Protein AF-A0A855K8K0-F1 (afdb_monomer)

Mean predicted aligned error: 5.55 Å

Solvent-accessible surface area (backbone atoms only — not comparable to full-atom values): 5218 Å² total; per-residue (Å²): 132,83,89,69,71,55,90,77,41,47,75,44,76,58,72,49,79,68,43,72,61,86,51,33,43,39,27,44,61,35,35,37,42,41,90,59,39,36,39,39,35,32,42,37,31,30,70,39,92,58,69,44,74,62,49,62,78,77,77,42,64,90,72,46,76,44,72,49,60,80,5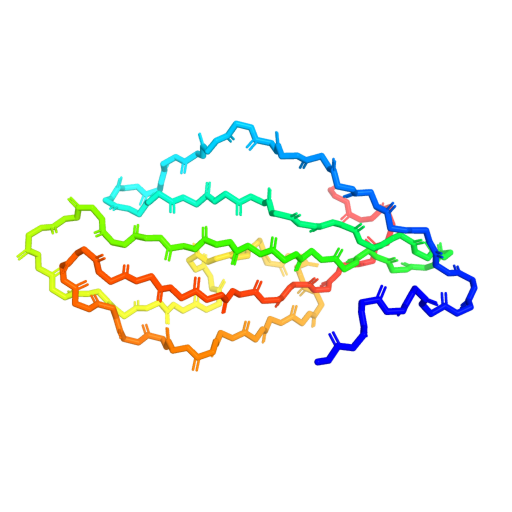4,41,70,31,46,53,72,34,72,36,46,35,41,39,32,28,56,61,92,70,127

Nearest PDB structures (foldseek):
  7spb-assembly1_D1  TM=8.114E-01  e=1.454E-05  Salmonella enterica subsp. enterica serovar Typhi
  7oko-assembly1_9  TM=7.864E-01  e=1.440E-04  Salmonella enterica subsp. salamae serovar 58:l,z13,z28:z6
  3fbq-assembly1_A  TM=6.045E-01  e=1.930E-01  Bacillus anthracis str. Sterne
  4ge6-assembly1_A  TM=8.969E-01  e=9.560E-01  Homo sapiens

Foldseek 3Di:
DPPDQDPQKDKDQDFDDWDDDDQKTKTWGIWIDHPWKIKTKIKIFRQDQAKAFDDCVSRDDPQWPDKDKPDRIHHHGDITMMMTMHTPPDD

Sequence (91 aa):
YSNQVVDGYEMRQRALRPVYVGNLKVQMIAEYRGAEFTGRVLRIENKGAAPVTLTEATVAPSSALAVSIAEPKLDPGKVTTAYLVSQNGRQ

pLDDT: mean 88.38, std 12.19, range [41.88, 98.5]

Structure (mmCIF, N/CA/C/O backbone):
data_AF-A0A855K8K0-F1
#
_entry.id   AF-A0A855K8K0-F1
#
loop_
_atom_site.group_PDB
_atom_site.id
_atom_site.type_symbol
_atom_site.label_atom_id
_atom_site.label_alt_id
_atom_site.label_comp_id
_atom_site.label_asym_id
_atom_site.label_entity_id
_atom_site.label_seq_id
_atom_site.pdbx_PDB_ins_code
_atom_site.Cartn_x
_atom_site.Cartn_y
_atom_site.Cartn_z
_atom_site.occupancy
_atom_site.B_iso_or_equiv
_atom_site.auth_seq_id
_atom_site.auth_comp_id
_atom_site.auth_asym_id
_atom_site.auth_atom_id
_atom_site.pdbx_PDB_model_num
ATOM 1 N N . TYR A 1 1 ? -10.392 0.139 -16.027 1.00 41.88 1 TYR A N 1
ATOM 2 C CA . TYR A 1 1 ? -8.962 0.344 -16.316 1.00 41.88 1 TYR A CA 1
ATOM 3 C C . TYR A 1 1 ? -8.353 -1.006 -16.634 1.00 41.88 1 TYR A C 1
ATOM 5 O O . TYR A 1 1 ? -8.361 -1.875 -15.770 1.00 41.88 1 TYR A O 1
ATOM 13 N N . SER A 1 2 ? -7.967 -1.237 -17.890 1.00 46.12 2 SER A N 1
ATOM 14 C CA . SER A 1 2 ? -7.273 -2.461 -18.291 1.00 46.12 2 SER A CA 1
ATOM 15 C C . SER A 1 2 ? -5.929 -2.503 -17.573 1.00 46.12 2 SER A C 1
ATOM 17 O O . SER A 1 2 ? -5.167 -1.540 -17.592 1.00 46.12 2 SER A O 1
ATOM 19 N N . ASN A 1 3 ? -5.666 -3.613 -16.895 1.00 57.62 3 ASN A N 1
ATOM 20 C CA . ASN A 1 3 ? -4.429 -3.874 -16.173 1.00 57.62 3 ASN A CA 1
ATOM 21 C C . ASN A 1 3 ? -3.322 -4.247 -17.176 1.00 57.62 3 ASN A C 1
ATOM 23 O O . ASN A 1 3 ? -2.819 -5.370 -17.177 1.00 57.62 3 ASN A O 1
ATOM 27 N N . GLN A 1 4 ? -3.056 -3.346 -18.123 1.00 67.81 4 GLN A N 1
ATOM 28 C CA . GLN A 1 4 ? -2.132 -3.582 -19.219 1.00 67.81 4 GLN A CA 1
ATOM 29 C C . GLN A 1 4 ? -0.714 -3.368 -18.699 1.00 67.81 4 GLN A C 1
ATOM 31 O O . GLN A 1 4 ? -0.376 -2.302 -18.185 1.00 67.81 4 GLN A O 1
ATOM 36 N N . VAL A 1 5 ? 0.084 -4.428 -18.763 1.00 72.06 5 VAL A N 1
ATOM 37 C CA . VAL A 1 5 ? 1.485 -4.388 -18.358 1.00 72.06 5 VAL A CA 1
ATOM 38 C C . VAL A 1 5 ? 2.226 -3.459 -19.319 1.00 72.06 5 VAL A C 1
ATOM 40 O O . VAL A 1 5 ? 2.051 -3.565 -20.530 1.00 72.06 5 VAL A O 1
ATOM 43 N N . VAL A 1 6 ? 2.995 -2.518 -18.770 1.00 79.25 6 VAL A N 1
ATOM 44 C CA . VAL A 1 6 ? 3.808 -1.571 -19.547 1.00 79.25 6 VAL A CA 1
ATOM 45 C C . VAL A 1 6 ? 4.951 -2.326 -20.230 1.00 79.25 6 VAL A C 1
ATOM 47 O O . VAL A 1 6 ? 5.524 -3.236 -19.631 1.00 79.25 6 VAL A O 1
ATOM 50 N N . ASP A 1 7 ? 5.307 -1.942 -21.457 1.00 78.25 7 ASP A N 1
ATOM 51 C CA . ASP A 1 7 ? 6.435 -2.540 -22.180 1.00 78.25 7 ASP A CA 1
ATOM 52 C C . ASP A 1 7 ? 7.728 -2.491 -21.349 1.00 78.25 7 ASP A C 1
ATOM 54 O O . ASP A 1 7 ? 8.052 -1.490 -20.706 1.00 78.25 7 ASP A O 1
ATOM 58 N N . GLY A 1 8 ? 8.463 -3.605 -21.339 1.00 80.69 8 GLY A N 1
ATOM 59 C CA . GLY A 1 8 ? 9.675 -3.762 -20.529 1.00 80.69 8 GLY A CA 1
ATOM 60 C C . GLY A 1 8 ? 9.427 -4.036 -19.040 1.00 80.69 8 GLY A C 1
ATOM 61 O O . GLY A 1 8 ? 10.395 -4.155 -18.288 1.00 80.69 8 GLY A O 1
ATOM 62 N N . TYR A 1 9 ? 8.166 -4.163 -18.612 1.00 80.44 9 TYR A N 1
ATOM 63 C CA . TYR A 1 9 ? 7.803 -4.616 -17.272 1.00 80.44 9 TYR A CA 1
ATOM 64 C C . TYR A 1 9 ? 7.160 -6.001 -17.299 1.00 80.44 9 TYR A C 1
ATOM 66 O O . TYR A 1 9 ? 6.403 -6.353 -18.197 1.00 80.44 9 TYR A O 1
ATOM 74 N N . GLU A 1 10 ? 7.410 -6.774 -16.249 1.00 84.81 10 GLU A N 1
ATOM 75 C CA . GLU A 1 10 ? 6.684 -8.004 -15.956 1.00 84.81 10 GLU A CA 1
ATOM 76 C C . GLU A 1 10 ? 5.775 -7.791 -14.746 1.00 84.81 10 GLU A C 1
ATOM 78 O O . GLU A 1 10 ? 6.223 -7.337 -13.687 1.00 84.81 10 GLU A O 1
ATOM 83 N N . MET A 1 11 ? 4.497 -8.161 -14.867 1.00 81.50 11 MET A N 1
ATOM 84 C CA . MET A 1 11 ? 3.585 -8.188 -13.725 1.00 81.50 11 MET A CA 1
ATOM 85 C C . MET A 1 11 ? 3.631 -9.555 -13.044 1.00 81.50 11 MET A C 1
ATOM 87 O O . MET A 1 11 ? 3.364 -10.590 -13.654 1.00 81.50 11 MET A O 1
ATOM 91 N N . ARG A 1 12 ? 3.890 -9.559 -11.736 1.00 79.12 12 ARG A N 1
ATOM 92 C CA . ARG A 1 12 ? 3.758 -10.746 -10.889 1.00 79.12 12 ARG A CA 1
ATOM 93 C C . ARG A 1 12 ? 2.653 -10.532 -9.870 1.00 79.12 12 ARG A C 1
ATOM 95 O O . ARG A 1 12 ? 2.809 -9.799 -8.894 1.00 79.12 12 ARG A O 1
ATOM 102 N N . GLN A 1 13 ? 1.552 -11.252 -10.047 1.00 65.56 13 GLN A N 1
ATOM 103 C CA . GLN A 1 13 ? 0.545 -11.413 -9.003 1.00 65.56 13 GLN A CA 1
ATOM 104 C C . GLN A 1 13 ? 0.984 -12.525 -8.052 1.00 65.56 13 GLN A C 1
ATOM 106 O O . GLN A 1 13 ? 0.532 -13.664 -8.128 1.00 65.56 13 GLN A O 1
ATOM 111 N N . ARG A 1 14 ? 1.912 -12.203 -7.150 1.00 64.44 14 ARG A N 1
ATOM 112 C CA . ARG A 1 14 ? 2.124 -13.015 -5.952 1.00 64.44 14 ARG A CA 1
ATOM 113 C C . ARG A 1 14 ? 1.386 -12.342 -4.811 1.00 64.44 14 ARG A C 1
ATOM 115 O O . ARG A 1 14 ? 1.853 -11.334 -4.292 1.00 64.44 14 ARG A O 1
ATOM 122 N N . ALA A 1 15 ? 0.245 -12.911 -4.430 1.00 59.88 15 ALA A N 1
ATOM 123 C CA . ALA A 1 15 ? -0.388 -12.575 -3.166 1.00 59.88 15 ALA A CA 1
ATOM 124 C C . ALA A 1 15 ? 0.550 -13.047 -2.050 1.00 59.88 15 ALA A C 1
ATOM 126 O O . ALA A 1 15 ? 0.548 -14.218 -1.663 1.00 59.88 15 ALA A O 1
ATOM 127 N N . LEU A 1 16 ? 1.416 -12.149 -1.581 1.00 74.31 16 LEU A N 1
ATOM 128 C CA . LEU A 1 16 ? 2.182 -12.413 -0.374 1.00 74.31 16 LEU A CA 1
ATOM 129 C C . LEU A 1 16 ? 1.194 -12.549 0.783 1.00 74.31 16 LEU A C 1
ATOM 131 O O . LEU A 1 16 ? 0.142 -11.897 0.803 1.00 74.31 16 LEU A O 1
ATOM 135 N N . ARG A 1 17 ? 1.523 -13.425 1.736 1.00 86.19 17 ARG A N 1
ATOM 136 C CA . ARG A 1 17 ? 0.739 -13.538 2.967 1.00 86.19 17 ARG A CA 1
ATOM 137 C C . ARG A 1 17 ? 0.646 -12.143 3.598 1.00 86.19 17 ARG A C 1
ATOM 139 O O . ARG A 1 17 ? 1.671 -11.461 3.651 1.00 86.19 17 ARG A O 1
ATOM 146 N N . PRO A 1 18 ? -0.546 -11.704 4.036 1.00 90.81 18 PRO A N 1
ATOM 147 C CA . PRO A 1 18 ? -0.678 -10.426 4.712 1.00 90.81 18 PRO A CA 1
ATOM 148 C C . PRO A 1 18 ? 0.267 -10.345 5.911 1.00 90.81 18 PRO A C 1
ATOM 150 O O . PRO A 1 18 ? 0.425 -11.322 6.645 1.00 90.81 18 PRO A O 1
ATOM 153 N N . VAL A 1 19 ? 0.858 -9.174 6.113 1.00 90.75 19 VAL A N 1
ATOM 154 C CA . VAL A 1 19 ? 1.672 -8.847 7.284 1.00 90.75 19 VAL A CA 1
ATOM 155 C C . VAL A 1 19 ? 0.944 -7.816 8.137 1.00 90.75 19 VAL A C 1
ATOM 157 O O . VAL A 1 19 ? 0.147 -7.025 7.628 1.00 90.75 19 VAL A O 1
ATOM 160 N N . TYR A 1 20 ? 1.201 -7.841 9.441 1.00 92.38 20 TYR A N 1
ATOM 161 C CA . TYR A 1 20 ? 0.619 -6.897 10.388 1.00 92.38 20 TYR A CA 1
ATOM 162 C C . TYR A 1 20 ? 1.665 -5.877 10.831 1.00 92.38 20 TYR A C 1
ATOM 164 O O . TYR A 1 20 ? 2.760 -6.252 11.243 1.00 92.38 20 TYR A O 1
ATOM 172 N N . VAL A 1 21 ? 1.305 -4.596 10.763 1.00 90.12 21 VAL A N 1
ATOM 173 C CA . VAL A 1 21 ? 2.089 -3.475 11.297 1.00 90.12 21 VAL A CA 1
ATOM 174 C C . VAL A 1 21 ? 1.219 -2.779 12.336 1.00 90.12 21 VAL A C 1
ATOM 176 O O . VAL A 1 21 ? 0.327 -1.997 12.002 1.00 90.12 21 VAL A O 1
ATOM 179 N N . GLY A 1 22 ? 1.398 -3.148 13.605 1.00 92.31 22 GLY A N 1
ATOM 180 C CA . GLY A 1 22 ? 0.428 -2.812 14.647 1.00 92.31 22 GLY A CA 1
ATOM 181 C C . GLY A 1 22 ? -0.976 -3.303 14.268 1.00 92.31 22 GLY A C 1
ATOM 182 O O . GLY A 1 22 ? -1.174 -4.485 13.992 1.00 92.31 22 GLY A O 1
ATOM 183 N N . ASN A 1 23 ? -1.939 -2.379 14.199 1.00 95.50 23 ASN A N 1
ATOM 184 C CA . ASN A 1 23 ? -3.335 -2.659 13.835 1.00 95.50 23 ASN A CA 1
ATOM 185 C C . ASN A 1 23 ? -3.614 -2.625 12.321 1.00 95.50 23 ASN A C 1
ATOM 187 O O . ASN A 1 23 ? -4.767 -2.751 11.907 1.00 95.50 23 ASN A O 1
ATOM 191 N N . LEU A 1 24 ? -2.598 -2.439 11.479 1.00 95.94 24 LEU A N 1
ATOM 192 C CA . LEU A 1 24 ? -2.756 -2.423 10.027 1.00 95.94 24 LEU A CA 1
ATOM 193 C C . LEU A 1 24 ? -2.485 -3.808 9.451 1.00 95.94 24 LEU A C 1
ATOM 195 O O . LEU A 1 24 ? -1.410 -4.367 9.658 1.00 95.94 24 LEU A O 1
ATOM 199 N N . LYS A 1 25 ? -3.430 -4.337 8.672 1.00 96.12 25 LYS A N 1
ATOM 200 C CA . LYS A 1 25 ? -3.199 -5.508 7.821 1.00 96.12 25 LYS A CA 1
ATOM 201 C C . LYS A 1 25 ? -2.753 -5.022 6.446 1.00 96.12 25 LYS A C 1
ATOM 203 O O . LYS A 1 25 ? -3.540 -4.408 5.727 1.00 96.12 25 LYS A O 1
ATOM 208 N N . VAL A 1 26 ? -1.518 -5.332 6.077 1.00 94.25 26 VAL A N 1
ATOM 209 C CA . VAL A 1 26 ? -0.886 -4.922 4.821 1.00 94.25 26 VAL A CA 1
ATOM 210 C C . VAL A 1 26 ? -0.696 -6.145 3.934 1.00 94.25 26 VAL A C 1
ATOM 212 O O . VAL A 1 26 ? -0.159 -7.163 4.365 1.00 94.25 26 VAL A O 1
ATOM 215 N N . GLN A 1 27 ? -1.135 -6.066 2.683 1.00 94.00 27 GLN A N 1
ATOM 216 C CA . GLN A 1 27 ? -1.011 -7.156 1.722 1.00 94.00 27 GLN A CA 1
ATOM 217 C C . GLN A 1 27 ? -0.537 -6.627 0.374 1.00 94.00 27 GLN A C 1
ATOM 219 O O . GLN A 1 27 ? -1.176 -5.758 -0.210 1.00 94.00 27 GLN A O 1
ATOM 224 N N . MET A 1 28 ? 0.546 -7.191 -0.160 1.00 92.75 28 MET A N 1
ATOM 225 C CA . MET A 1 28 ? 0.946 -6.914 -1.537 1.00 92.75 28 MET A CA 1
ATOM 226 C C . MET A 1 28 ? 0.029 -7.671 -2.500 1.00 92.75 28 MET A C 1
ATOM 228 O O . MET A 1 28 ? -0.104 -8.893 -2.403 1.00 92.75 28 MET A O 1
ATOM 232 N N . ILE A 1 29 ? -0.603 -6.936 -3.414 1.00 92.25 29 ILE A N 1
ATOM 233 C CA . ILE A 1 29 ? -1.569 -7.478 -4.383 1.00 92.25 29 ILE A CA 1
ATOM 234 C C . ILE A 1 29 ? -1.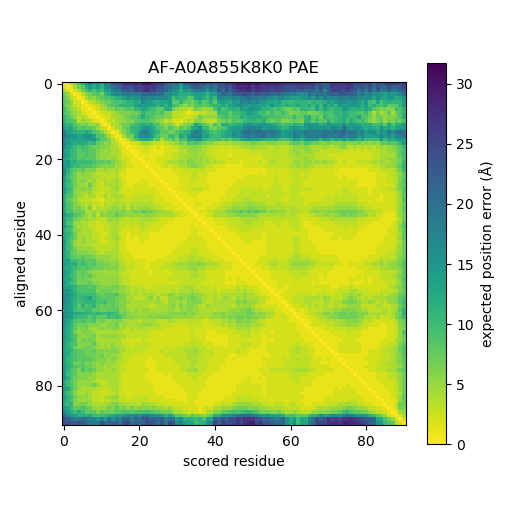033 -7.484 -5.819 1.00 92.25 29 ILE A C 1
ATOM 236 O O . ILE A 1 29 ? -1.539 -8.231 -6.655 1.00 92.25 29 ILE A O 1
ATOM 240 N N . ALA A 1 30 ? 0.009 -6.699 -6.101 1.00 91.81 30 ALA A N 1
ATOM 241 C CA . ALA A 1 30 ? 0.733 -6.731 -7.366 1.00 91.81 30 ALA A CA 1
ATOM 242 C C . ALA A 1 30 ? 2.181 -6.255 -7.193 1.00 91.81 30 ALA A C 1
ATOM 244 O O . ALA A 1 30 ? 2.475 -5.409 -6.345 1.00 91.81 30 ALA A O 1
ATOM 245 N N . GLU A 1 31 ? 3.064 -6.777 -8.039 1.00 92.19 31 GLU A N 1
ATOM 246 C CA . GLU A 1 31 ? 4.427 -6.291 -8.233 1.00 92.19 31 GLU A CA 1
ATOM 247 C C . GLU A 1 31 ? 4.695 -6.163 -9.739 1.00 92.19 31 GLU A C 1
ATOM 249 O O . GLU A 1 31 ? 4.367 -7.071 -10.503 1.00 92.19 31 GLU A O 1
ATOM 254 N N . TYR A 1 32 ? 5.286 -5.045 -10.150 1.00 91.44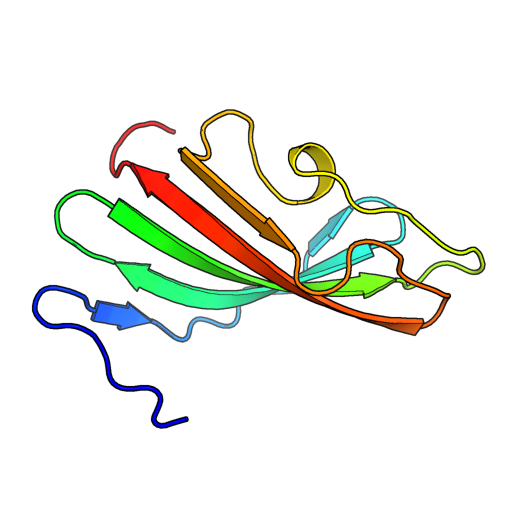 32 TYR A N 1
ATOM 255 C CA . TYR A 1 32 ? 5.705 -4.747 -11.517 1.00 91.44 32 TYR A CA 1
ATOM 256 C C . TYR A 1 32 ? 7.221 -4.603 -11.528 1.00 91.44 32 TYR A C 1
ATOM 258 O O . TYR A 1 32 ? 7.757 -3.726 -10.853 1.00 91.44 32 TYR A O 1
ATOM 266 N N . ARG A 1 33 ? 7.921 -5.463 -12.264 1.00 91.25 33 ARG A N 1
ATOM 267 C CA . ARG A 1 33 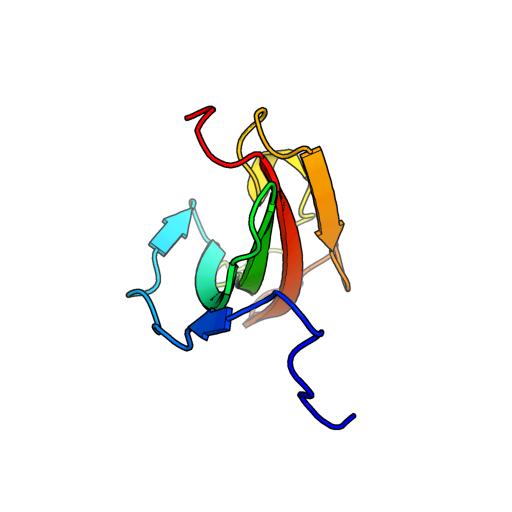? 9.389 -5.466 -12.319 1.00 91.25 33 ARG A CA 1
ATOM 268 C C . ARG A 1 33 ? 9.855 -4.992 -13.682 1.00 91.25 33 ARG A C 1
ATOM 270 O O . ARG A 1 33 ? 9.537 -5.640 -14.671 1.00 91.25 33 ARG A O 1
ATOM 277 N N . GLY A 1 34 ? 10.597 -3.895 -13.713 1.00 90.12 34 GLY A N 1
ATOM 278 C CA . GLY A 1 34 ? 11.344 -3.441 -14.881 1.00 90.12 34 GLY A CA 1
ATOM 279 C C . GLY A 1 34 ? 12.843 -3.628 -14.667 1.00 90.12 34 GLY A C 1
ATOM 280 O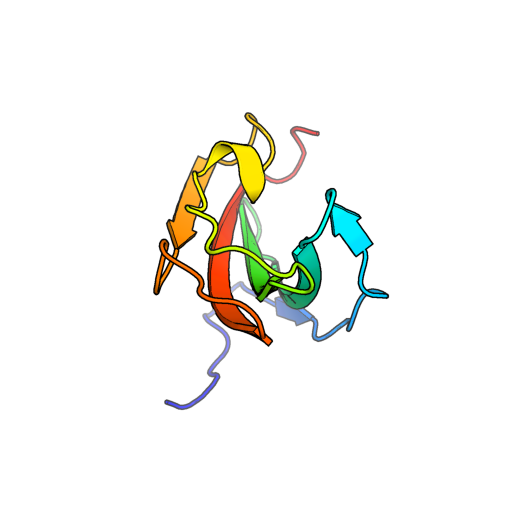 O . GLY A 1 34 ? 13.271 -4.137 -13.628 1.00 90.12 34 GLY A O 1
ATOM 281 N N . ALA A 1 35 ? 13.647 -3.186 -15.635 1.00 88.81 35 ALA A N 1
ATOM 282 C CA . ALA A 1 35 ? 15.106 -3.299 -15.574 1.00 88.81 35 ALA A CA 1
ATOM 283 C C . ALA A 1 35 ? 15.715 -2.541 -14.377 1.00 88.81 35 ALA A C 1
ATOM 285 O O . ALA A 1 35 ? 16.538 -3.091 -13.646 1.00 88.81 35 ALA A O 1
ATOM 286 N N . GLU A 1 36 ? 15.263 -1.309 -14.130 1.00 90.62 36 GLU A N 1
ATOM 287 C CA . GLU A 1 36 ? 15.827 -0.432 -13.091 1.00 90.62 36 GLU A CA 1
ATOM 288 C C . GLU A 1 36 ? 14.947 -0.305 -11.846 1.00 90.62 36 GLU A C 1
ATOM 290 O O . GLU A 1 36 ? 15.461 -0.117 -10.742 1.00 90.62 36 GLU A O 1
ATOM 295 N N . PHE A 1 37 ? 13.627 -0.427 -12.002 1.00 93.00 37 PHE A N 1
ATOM 296 C CA . PHE A 1 37 ? 12.669 -0.179 -10.929 1.00 93.00 37 PHE A CA 1
ATOM 297 C C . PHE A 1 37 ? 11.728 -1.354 -10.696 1.00 93.00 37 PHE A C 1
ATOM 299 O O . PHE A 1 37 ? 11.312 -2.057 -11.619 1.00 93.00 37 PHE A O 1
ATOM 306 N N . THR A 1 38 ? 11.318 -1.496 -9.440 1.00 92.62 38 THR A N 1
ATOM 307 C CA . THR A 1 38 ? 10.207 -2.348 -9.030 1.00 92.62 38 THR A CA 1
ATOM 308 C C . THR A 1 38 ? 9.089 -1.491 -8.445 1.00 92.62 38 THR A C 1
ATOM 310 O O . THR A 1 38 ? 9.295 -0.787 -7.450 1.00 92.62 38 THR A O 1
ATOM 313 N N . GLY A 1 39 ? 7.902 -1.593 -9.041 1.00 93.44 39 GLY A N 1
ATOM 314 C CA . GLY A 1 39 ? 6.649 -1.049 -8.529 1.00 93.44 39 GLY A CA 1
ATOM 315 C C . GLY A 1 39 ? 5.891 -2.084 -7.696 1.00 93.44 39 GLY A C 1
ATOM 316 O O . GLY A 1 39 ? 5.813 -3.252 -8.073 1.00 93.44 39 GLY A O 1
ATOM 317 N N . ARG A 1 40 ? 5.304 -1.679 -6.569 1.00 93.06 40 ARG A N 1
ATOM 318 C CA . ARG A 1 40 ? 4.463 -2.539 -5.719 1.00 93.06 40 ARG A CA 1
ATOM 319 C C . ARG A 1 40 ? 3.138 -1.869 -5.419 1.00 93.06 40 ARG A C 1
ATOM 321 O O . ARG A 1 40 ? 3.084 -0.661 -5.205 1.00 93.06 40 ARG A O 1
ATOM 328 N N . VAL A 1 41 ? 2.090 -2.681 -5.359 1.00 94.50 41 VAL A N 1
ATOM 329 C CA . VAL A 1 41 ? 0.747 -2.252 -4.968 1.00 94.50 41 VAL A CA 1
ATOM 330 C C . VAL A 1 41 ? 0.366 -2.967 -3.681 1.00 94.50 41 VAL A C 1
ATOM 332 O O . VAL A 1 41 ? 0.342 -4.202 -3.630 1.00 94.50 41 VAL A O 1
ATOM 335 N N . LEU A 1 42 ? 0.071 -2.188 -2.643 1.00 94.38 42 LEU A N 1
ATOM 336 C CA . LEU A 1 42 ? -0.311 -2.672 -1.323 1.00 94.38 42 LEU A CA 1
ATOM 337 C C . LEU A 1 42 ? -1.782 -2.365 -1.055 1.00 94.38 42 LEU A C 1
ATOM 339 O O . LEU A 1 42 ? -2.217 -1.227 -1.195 1.00 94.38 42 LEU A O 1
ATOM 343 N N . ARG A 1 43 ? -2.526 -3.367 -0.593 1.00 95.88 43 ARG A N 1
ATOM 344 C CA . ARG A 1 43 ? -3.829 -3.207 0.051 1.00 95.88 43 ARG A CA 1
ATOM 345 C C . ARG A 1 43 ? -3.609 -3.087 1.554 1.00 95.88 43 ARG A C 1
ATOM 347 O O . ARG A 1 43 ? -3.038 -3.994 2.159 1.00 95.88 43 ARG A O 1
ATOM 354 N N . ILE A 1 44 ? -4.086 -2.004 2.155 1.00 97.19 44 ILE A N 1
ATOM 355 C CA . ILE A 1 44 ? -3.917 -1.727 3.586 1.00 97.19 44 ILE A CA 1
ATOM 356 C C . ILE A 1 44 ? -5.293 -1.607 4.223 1.00 97.19 44 ILE A C 1
ATOM 358 O O . ILE A 1 44 ? -6.121 -0.838 3.749 1.00 97.19 44 ILE A O 1
ATOM 362 N N . GLU A 1 45 ? -5.542 -2.374 5.281 1.00 97.88 45 GLU A N 1
ATOM 363 C CA . GLU A 1 45 ? -6.796 -2.379 6.038 1.00 97.88 45 GLU A CA 1
ATOM 364 C C . GLU A 1 45 ? -6.531 -2.009 7.498 1.00 97.88 45 GLU A C 1
ATOM 366 O O . GLU A 1 45 ? -5.670 -2.615 8.141 1.00 97.88 45 GLU A O 1
ATOM 371 N N . ASN A 1 46 ? -7.299 -1.063 8.039 1.00 98.31 46 ASN A N 1
ATOM 372 C CA . ASN A 1 46 ? -7.278 -0.769 9.468 1.00 98.31 46 ASN A CA 1
ATOM 373 C C . ASN A 1 46 ? -8.093 -1.833 10.224 1.00 98.31 46 ASN A C 1
ATOM 375 O O . ASN A 1 46 ? -9.316 -1.892 10.101 1.00 98.31 46 ASN A O 1
ATOM 379 N N . LYS A 1 47 ? -7.423 -2.689 11.002 1.00 98.25 47 LYS A N 1
ATOM 380 C CA . LYS A 1 47 ? -8.051 -3.707 11.868 1.00 98.25 47 LYS A CA 1
ATOM 381 C C . LYS A 1 47 ? -8.259 -3.227 13.307 1.00 98.25 47 LYS A C 1
ATOM 383 O O . LYS A 1 47 ? -8.752 -4.002 14.120 1.00 98.25 47 LYS A O 1
ATOM 388 N N . GLY A 1 48 ? -7.862 -1.998 13.626 1.00 97.62 48 GLY A N 1
ATOM 389 C CA . GLY A 1 48 ? -8.028 -1.400 14.945 1.00 97.62 48 GLY A CA 1
ATOM 390 C C . GLY A 1 48 ? -9.420 -0.807 15.158 1.00 97.62 48 GLY A C 1
ATOM 391 O O . GLY A 1 48 ? -10.248 -0.768 14.252 1.00 97.62 48 GLY A O 1
ATOM 392 N N . ALA A 1 49 ? -9.652 -0.315 16.376 1.00 97.94 49 ALA A N 1
ATOM 393 C CA . ALA A 1 49 ? -10.914 0.309 16.783 1.00 97.94 49 ALA A CA 1
ATOM 394 C C . ALA A 1 49 ? -10.928 1.846 16.648 1.00 97.94 49 ALA A C 1
ATOM 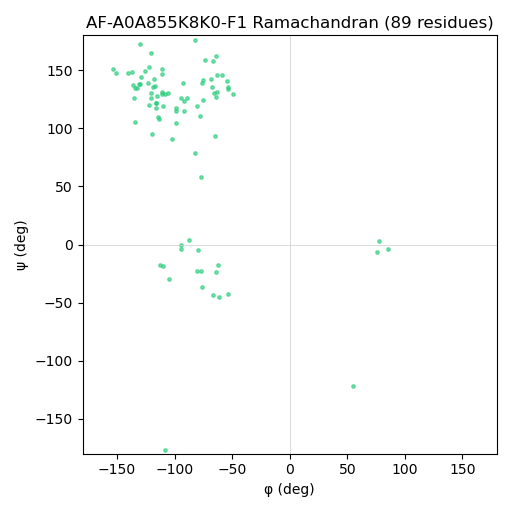396 O O . ALA A 1 49 ? -11.962 2.464 16.881 1.00 97.94 49 ALA A O 1
ATOM 397 N N . ALA A 1 50 ? -9.805 2.467 16.271 1.00 97.88 50 ALA A N 1
ATOM 398 C CA . ALA A 1 50 ? -9.675 3.916 16.110 1.00 97.88 50 ALA A CA 1
ATOM 399 C C . ALA A 1 50 ? -9.222 4.289 14.686 1.00 97.88 50 ALA A C 1
ATOM 401 O O . ALA A 1 50 ? -8.541 3.481 14.042 1.00 97.88 50 ALA A O 1
ATOM 402 N N . PRO A 1 51 ? -9.563 5.496 14.191 1.00 97.94 51 PRO A N 1
ATOM 403 C CA . PRO A 1 51 ? -9.016 6.011 12.942 1.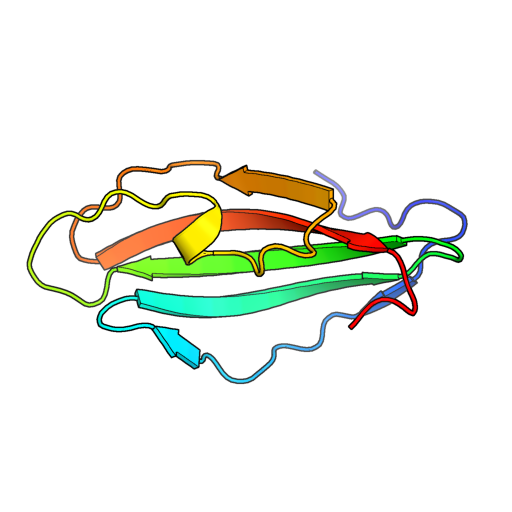00 97.94 51 PRO A CA 1
ATOM 404 C C . PRO A 1 51 ? -7.489 6.102 12.987 1.00 97.94 51 PRO A C 1
ATOM 406 O O . PRO A 1 51 ? -6.905 6.421 14.022 1.00 97.94 51 PRO A O 1
ATOM 409 N N . VAL A 1 52 ? -6.849 5.859 11.848 1.00 97.38 52 VAL A N 1
ATOM 410 C CA . VAL A 1 52 ? -5.395 5.955 11.684 1.00 97.38 52 VAL A CA 1
ATOM 411 C C . VAL A 1 52 ? -5.063 6.802 10.464 1.00 97.38 52 VAL A C 1
ATOM 413 O O . VAL A 1 52 ? -5.701 6.676 9.421 1.00 97.38 52 VAL A O 1
ATOM 416 N N . THR A 1 53 ? -4.056 7.660 10.595 1.00 97.25 53 THR A N 1
ATOM 417 C CA . THR A 1 53 ? -3.488 8.401 9.466 1.00 97.25 53 THR A CA 1
ATOM 418 C C . THR A 1 53 ? -2.229 7.682 9.006 1.00 97.25 53 THR A C 1
ATOM 420 O O . THR A 1 53 ? -1.271 7.555 9.768 1.00 97.25 53 THR A O 1
ATOM 423 N N . LEU A 1 54 ? -2.235 7.198 7.769 1.00 96.00 54 LEU A N 1
ATOM 424 C CA . LEU A 1 54 ? -1.068 6.623 7.122 1.00 96.00 54 LEU A CA 1
ATOM 425 C C . LEU A 1 54 ? -0.112 7.728 6.681 1.00 96.00 54 LEU A C 1
ATOM 427 O O . LEU A 1 54 ? -0.521 8.747 6.126 1.00 96.00 54 LEU A O 1
ATOM 431 N N . THR A 1 55 ? 1.175 7.476 6.874 1.00 93.12 55 THR A N 1
ATOM 432 C CA . THR A 1 55 ? 2.268 8.273 6.313 1.00 93.12 55 THR A CA 1
ATOM 433 C C . THR A 1 55 ? 3.137 7.391 5.427 1.00 93.12 55 THR A C 1
ATOM 435 O O . THR A 1 55 ? 3.078 6.161 5.512 1.00 93.12 55 THR A O 1
ATOM 438 N N . GLU A 1 56 ? 3.988 7.991 4.601 1.00 89.50 56 GLU A N 1
ATOM 439 C CA . GLU A 1 56 ? 4.919 7.237 3.754 1.00 89.50 56 GLU A CA 1
ATOM 440 C C . GLU A 1 56 ? 5.775 6.257 4.572 1.00 89.50 56 GLU A C 1
ATOM 442 O O . GLU A 1 56 ? 5.875 5.083 4.224 1.00 89.50 56 GLU A O 1
ATOM 447 N N . ALA A 1 57 ? 6.265 6.694 5.736 1.00 86.44 57 ALA A N 1
ATOM 448 C CA . ALA A 1 57 ? 7.054 5.869 6.651 1.00 86.44 57 ALA A CA 1
ATOM 449 C C . ALA A 1 57 ? 6.283 4.670 7.238 1.00 86.44 57 ALA A C 1
ATOM 451 O O . ALA A 1 57 ? 6.896 3.689 7.651 1.00 86.44 57 ALA A O 1
ATOM 452 N N . THR A 1 58 ? 4.946 4.723 7.290 1.00 82.94 58 THR A N 1
ATOM 453 C CA . THR A 1 58 ? 4.131 3.587 7.767 1.00 82.94 58 THR A CA 1
ATOM 454 C C . THR A 1 58 ? 3.930 2.508 6.710 1.00 82.94 58 THR A C 1
ATOM 456 O O . THR A 1 58 ? 3.642 1.363 7.056 1.00 82.94 58 THR A O 1
ATOM 459 N N . VAL A 1 59 ? 4.054 2.861 5.429 1.00 85.00 59 VAL A N 1
ATOM 460 C CA . VAL A 1 59 ? 3.707 1.971 4.311 1.00 85.00 59 VAL A CA 1
ATOM 461 C C . VAL A 1 59 ? 4.915 1.542 3.490 1.00 85.00 59 VAL A C 1
ATOM 463 O O . VAL A 1 59 ? 4.813 0.563 2.753 1.00 85.00 59 VAL A O 1
ATOM 466 N N . ALA A 1 60 ? 6.042 2.245 3.612 1.00 87.31 60 ALA A N 1
ATOM 467 C CA . ALA A 1 60 ? 7.231 2.031 2.807 1.00 87.31 60 ALA A CA 1
ATOM 468 C C . ALA A 1 60 ? 8.527 2.152 3.630 1.00 87.31 60 ALA A C 1
ATOM 470 O O . ALA A 1 60 ? 8.598 2.953 4.564 1.00 87.31 60 ALA A O 1
ATOM 471 N N . PRO A 1 61 ? 9.576 1.389 3.274 1.00 84.50 61 PRO A N 1
ATOM 472 C CA . PRO A 1 61 ? 10.914 1.623 3.805 1.00 84.50 61 PRO A CA 1
ATOM 473 C C . PRO A 1 61 ? 11.463 2.969 3.310 1.00 84.50 61 PRO A C 1
ATOM 475 O O . PRO A 1 61 ? 11.080 3.448 2.244 1.00 84.50 61 PRO A O 1
ATOM 478 N N . SER A 1 62 ? 12.432 3.538 4.030 1.00 84.81 62 SER A N 1
ATOM 479 C CA . SER A 1 62 ? 13.099 4.797 3.652 1.00 84.81 62 SER A CA 1
ATOM 480 C C . SER A 1 62 ? 13.855 4.731 2.320 1.00 84.81 62 SER A C 1
ATOM 482 O O . SER A 1 62 ? 14.165 5.764 1.738 1.00 84.81 62 SER A O 1
ATOM 484 N N . SER A 1 63 ? 14.153 3.526 1.829 1.00 83.31 63 SER A N 1
ATOM 485 C CA . SER A 1 63 ? 14.755 3.289 0.514 1.00 83.31 63 SER A CA 1
ATOM 486 C C . SER A 1 63 ? 13.753 3.348 -0.645 1.00 83.31 63 SER A C 1
ATOM 488 O O . SER A 1 63 ? 14.158 3.227 -1.804 1.00 83.31 63 SER A O 1
ATOM 490 N N . ALA A 1 64 ? 12.454 3.511 -0.368 1.00 90.75 64 ALA A N 1
ATOM 491 C CA . ALA A 1 64 ? 11.468 3.744 -1.412 1.00 90.75 64 ALA A CA 1
ATOM 492 C C . ALA A 1 64 ? 11.761 5.073 -2.121 1.00 90.75 64 ALA A C 1
ATOM 494 O O . ALA A 1 64 ? 11.968 6.104 -1.492 1.00 90.75 64 ALA A O 1
ATOM 495 N N . LEU A 1 65 ? 11.766 5.033 -3.450 1.00 93.88 65 LEU A N 1
ATOM 496 C CA . LEU A 1 65 ? 11.984 6.205 -4.290 1.00 93.88 65 LEU A CA 1
ATOM 497 C C . LEU A 1 65 ? 10.741 7.099 -4.340 1.00 93.88 65 LEU A C 1
ATOM 499 O O . LEU A 1 65 ? 10.856 8.316 -4.422 1.00 93.88 65 LEU A O 1
ATOM 503 N N . ALA A 1 66 ? 9.558 6.485 -4.336 1.00 94.06 66 ALA A N 1
ATOM 504 C CA . ALA A 1 66 ? 8.289 7.193 -4.351 1.00 94.06 66 ALA A CA 1
ATOM 505 C C . ALA A 1 66 ? 7.207 6.377 -3.646 1.00 94.06 66 ALA A C 1
ATOM 507 O O . ALA A 1 66 ? 7.191 5.141 -3.722 1.00 94.06 66 ALA A O 1
ATOM 508 N N . VAL A 1 67 ? 6.282 7.090 -3.007 1.00 95.75 67 VAL A N 1
ATOM 509 C CA . VAL A 1 67 ? 5.120 6.531 -2.322 1.00 95.75 67 VAL A CA 1
ATOM 510 C C . VAL A 1 67 ? 3.894 7.365 -2.676 1.00 95.75 67 VAL A C 1
ATOM 512 O O . VAL A 1 67 ? 3.944 8.589 -2.697 1.00 95.75 67 VAL A O 1
ATOM 515 N N . SER A 1 68 ? 2.775 6.705 -2.953 1.00 96.56 68 SER A N 1
ATOM 516 C CA . SER A 1 68 ? 1.472 7.353 -3.094 1.00 96.56 68 SER A CA 1
ATOM 517 C C . SER A 1 68 ? 0.427 6.556 -2.326 1.00 96.56 68 SER A C 1
ATOM 519 O O . SER A 1 68 ? 0.400 5.329 -2.413 1.00 96.56 68 SER A O 1
ATOM 521 N N . ILE A 1 69 ? -0.427 7.242 -1.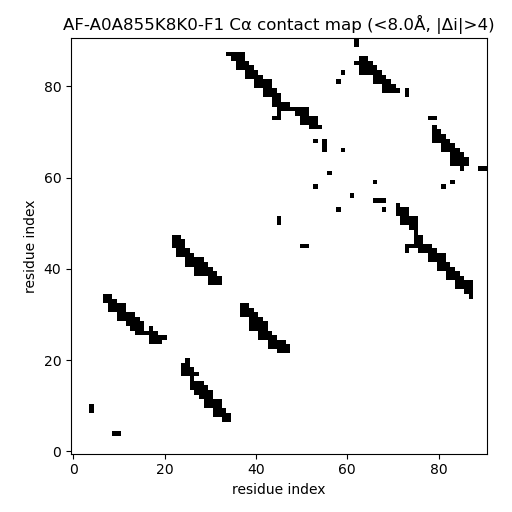568 1.00 96.88 69 ILE A N 1
ATOM 522 C CA . ILE A 1 69 ? -1.496 6.642 -0.765 1.00 96.88 69 ILE A CA 1
ATOM 523 C C . ILE A 1 69 ? -2.813 7.261 -1.225 1.00 96.88 69 ILE A C 1
ATOM 525 O O . ILE A 1 69 ? -2.972 8.476 -1.154 1.00 96.88 69 ILE A O 1
ATOM 529 N N . ALA A 1 70 ? -3.745 6.434 -1.704 1.00 96.81 70 ALA A N 1
ATOM 530 C CA . ALA A 1 70 ? -4.990 6.923 -2.301 1.00 96.81 70 ALA A CA 1
A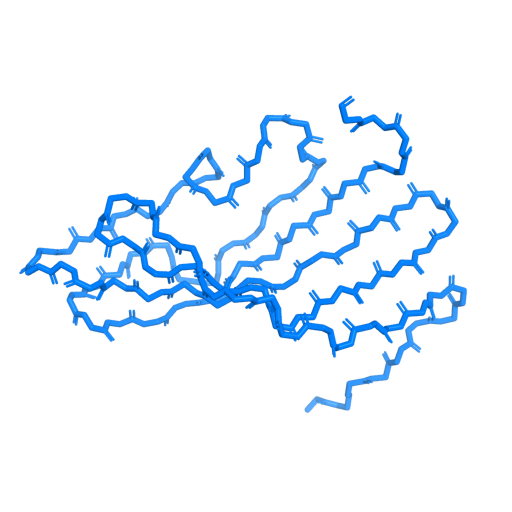TOM 531 C C . ALA A 1 70 ? -5.904 7.628 -1.282 1.00 96.81 70 ALA A C 1
ATOM 533 O O . ALA A 1 70 ? -6.455 8.684 -1.566 1.00 96.81 70 ALA A O 1
ATOM 534 N N . GLU A 1 71 ? -6.035 7.038 -0.094 1.00 96.81 71 GLU A N 1
ATOM 535 C CA . GLU A 1 71 ? -6.745 7.602 1.057 1.00 96.81 71 GLU A CA 1
ATOM 536 C C . GLU A 1 71 ? -5.866 7.414 2.302 1.00 96.81 71 GLU A C 1
ATOM 538 O O . GLU A 1 71 ? -5.716 6.271 2.756 1.00 96.81 71 GLU A O 1
ATOM 543 N N . PRO A 1 72 ? -5.218 8.478 2.811 1.00 95.75 72 PRO A N 1
ATOM 544 C CA . PRO A 1 72 ? -4.318 8.381 3.951 1.00 95.75 72 PRO A CA 1
ATOM 545 C C . PRO A 1 72 ? -5.054 8.276 5.288 1.00 95.75 72 PRO A C 1
ATOM 547 O O . PRO A 1 72 ? -4.467 7.758 6.236 1.00 95.75 72 PRO A O 1
ATOM 550 N N . LYS A 1 73 ? -6.314 8.718 5.408 1.00 97.62 73 LYS A N 1
ATOM 551 C CA . LYS A 1 73 ? -7.069 8.597 6.662 1.00 97.62 73 LYS A CA 1
ATOM 552 C C . LYS A 1 73 ? -7.999 7.388 6.611 1.00 97.62 73 LYS A C 1
ATOM 554 O O . LYS A 1 73 ? -8.965 7.342 5.859 1.00 97.62 73 LYS A O 1
ATOM 559 N N . LEU A 1 74 ? -7.730 6.408 7.465 1.00 97.75 74 LEU A N 1
ATOM 560 C CA . LEU A 1 74 ? -8.460 5.146 7.515 1.00 97.75 74 LEU A CA 1
ATOM 561 C C . LEU A 1 74 ? -9.238 4.999 8.816 1.00 97.75 74 LEU A C 1
ATOM 563 O O . LEU A 1 74 ? -8.667 4.700 9.868 1.00 97.75 74 LEU A O 1
ATOM 567 N N . ASP A 1 75 ? -10.559 5.111 8.728 1.00 98.50 75 ASP A N 1
ATOM 568 C CA . ASP A 1 75 ? -11.449 4.699 9.813 1.00 98.50 75 ASP A CA 1
ATOM 569 C C . ASP A 1 75 ? -11.363 3.177 10.071 1.00 98.50 75 ASP A C 1
ATOM 571 O O . ASP A 1 75 ? -10.897 2.419 9.209 1.00 98.50 75 ASP A O 1
ATOM 575 N N . PRO A 1 76 ? -11.815 2.692 11.244 1.00 98.50 76 PRO A N 1
ATOM 576 C CA . PRO A 1 76 ? -11.872 1.264 11.554 1.00 98.50 76 PRO A CA 1
ATOM 577 C C . PRO A 1 76 ? -12.532 0.433 10.445 1.00 98.50 76 PRO A C 1
ATOM 579 O O . PRO A 1 76 ? -13.615 0.754 9.956 1.00 98.50 76 PRO A O 1
ATOM 582 N N . GLY A 1 77 ? -11.867 -0.644 10.025 1.00 98.19 77 GLY A N 1
ATOM 583 C CA . GLY A 1 77 ? -12.335 -1.546 8.971 1.00 98.19 77 GLY A CA 1
ATOM 584 C C . GLY A 1 77 ? -12.204 -1.010 7.541 1.00 98.19 77 GLY A C 1
ATOM 585 O O . GLY A 1 77 ? -12.458 -1.762 6.596 1.00 98.19 77 GLY A O 1
ATOM 586 N N . LYS A 1 78 ? -11.803 0.254 7.341 1.00 98.50 78 LYS A N 1
ATOM 587 C CA . LYS A 1 78 ? -11.582 0.806 6.000 1.00 98.50 78 LYS A CA 1
ATOM 588 C C . LYS A 1 78 ? -10.304 0.266 5.376 1.00 98.50 78 LYS A C 1
ATOM 590 O O . LYS A 1 78 ? -9.396 -0.224 6.052 1.00 98.50 78 LYS A O 1
ATOM 595 N N . VAL A 1 79 ? -10.268 0.357 4.050 1.00 98.25 79 VAL A N 1
ATOM 596 C CA . VAL A 1 79 ? -9.204 -0.167 3.201 1.00 98.25 79 VAL A CA 1
ATOM 597 C C . VAL A 1 79 ? -8.768 0.920 2.235 1.00 98.25 79 VAL A C 1
ATOM 599 O O . VAL A 1 79 ? -9.613 1.594 1.653 1.00 98.25 79 VAL A O 1
ATOM 602 N N . THR A 1 80 ? -7.464 1.043 2.027 1.00 97.88 80 THR A N 1
ATOM 603 C CA . THR A 1 80 ? -6.872 1.907 1.005 1.00 97.88 80 THR A CA 1
ATOM 604 C C . THR A 1 80 ? -5.851 1.131 0.181 1.00 97.88 80 THR A C 1
ATOM 606 O O . THR A 1 80 ? -5.514 -0.020 0.488 1.00 97.88 80 THR A O 1
ATOM 609 N N . THR A 1 81 ? -5.363 1.774 -0.875 1.00 97.19 81 THR A N 1
ATOM 610 C CA . THR A 1 81 ? -4.264 1.272 -1.696 1.00 97.19 81 THR A CA 1
ATOM 611 C C . THR A 1 81 ? -3.078 2.223 -1.608 1.00 97.19 81 THR A C 1
ATOM 613 O O . THR A 1 81 ? -3.254 3.441 -1.681 1.00 97.19 81 THR A O 1
ATOM 616 N N . ALA A 1 82 ? -1.882 1.656 -1.471 1.00 96.69 82 ALA A N 1
ATOM 617 C CA . ALA A 1 82 ? -0.624 2.380 -1.571 1.00 96.69 82 ALA A CA 1
ATOM 618 C C . ALA A 1 82 ? 0.218 1.841 -2.735 1.00 96.69 82 ALA A C 1
ATOM 620 O O . ALA A 1 82 ? 0.255 0.633 -2.985 1.00 96.69 82 ALA A O 1
ATOM 621 N N . TYR A 1 83 ? 0.900 2.747 -3.426 1.00 95.44 83 TYR A N 1
ATOM 622 C CA . TYR A 1 83 ? 1.794 2.471 -4.543 1.00 95.44 83 TYR A CA 1
ATOM 623 C C . TYR A 1 83 ? 3.210 2.852 -4.143 1.00 95.44 83 TYR A C 1
ATOM 625 O O . TYR A 1 83 ? 3.436 3.960 -3.661 1.00 95.44 83 TYR A O 1
ATOM 633 N N . LEU A 1 84 ? 4.149 1.929 -4.320 1.00 95.00 84 LEU A N 1
ATOM 634 C CA . LEU A 1 84 ? 5.551 2.123 -3.968 1.00 95.00 84 LEU A CA 1
ATOM 635 C C . LEU A 1 84 ? 6.423 1.891 -5.195 1.00 95.00 84 LEU A C 1
ATOM 637 O O . LEU A 1 84 ? 6.220 0.913 -5.915 1.00 95.00 84 LEU A O 1
ATOM 641 N N . VAL A 1 85 ? 7.438 2.730 -5.377 1.00 95.06 85 VAL A N 1
ATOM 642 C CA . VAL A 1 85 ? 8.498 2.536 -6.375 1.00 95.06 85 VAL A CA 1
ATOM 643 C C . VAL A 1 85 ? 9.835 2.412 -5.658 1.00 95.06 85 VAL A C 1
ATOM 645 O O . VAL A 1 85 ? 10.133 3.170 -4.740 1.00 95.06 85 VAL A O 1
ATOM 648 N N . SER A 1 86 ? 10.652 1.449 -6.075 1.00 93.00 86 SER A N 1
ATOM 649 C CA . SER A 1 86 ? 11.995 1.202 -5.534 1.00 93.00 86 SER A CA 1
ATOM 650 C C . SER A 1 86 ? 12.977 0.914 -6.665 1.00 93.00 86 SER A C 1
ATOM 652 O O . SER A 1 86 ? 12.575 0.347 -7.680 1.00 93.00 86 SER A O 1
ATOM 654 N N . GLN A 1 87 ? 14.247 1.287 -6.496 1.00 91.94 87 GLN A N 1
ATOM 655 C CA . GLN A 1 87 ? 15.321 0.871 -7.404 1.00 91.94 87 GLN A CA 1
ATOM 656 C C . GLN A 1 87 ? 15.694 -0.591 -7.155 1.00 91.94 87 GLN A C 1
ATOM 658 O O . GLN A 1 87 ? 15.762 -1.048 -6.012 1.00 91.94 87 GLN A O 1
ATOM 663 N N . ASN A 1 88 ? 15.974 -1.321 -8.226 1.00 87.31 88 ASN A N 1
ATOM 664 C CA . ASN A 1 88 ? 16.485 -2.680 -8.139 1.00 87.31 88 ASN A CA 1
ATOM 665 C C . ASN A 1 88 ? 17.907 -2.661 -7.539 1.00 87.31 88 ASN A C 1
ATOM 667 O O . ASN A 1 88 ? 18.731 -1.830 -7.910 1.00 87.31 88 ASN A O 1
ATOM 671 N N . GLY A 1 89 ? 18.212 -3.567 -6.603 1.00 72.62 89 GLY A N 1
ATOM 672 C CA . GLY A 1 89 ? 19.574 -3.756 -6.072 1.00 72.62 89 GLY A CA 1
ATOM 673 C C . GLY A 1 89 ? 20.009 -2.851 -4.907 1.00 72.62 89 GLY A C 1
ATOM 674 O O . GLY A 1 89 ? 21.088 -3.071 -4.367 1.00 72.62 89 GLY A O 1
ATOM 675 N N . ARG A 1 90 ? 19.186 -1.890 -4.462 1.00 60.78 90 ARG A N 1
ATOM 676 C CA . ARG A 1 90 ? 19.350 -1.211 -3.160 1.00 60.78 90 ARG A CA 1
ATOM 677 C C . ARG A 1 90 ? 18.339 -1.783 -2.162 1.00 60.78 90 ARG A C 1
ATOM 679 O O . ARG A 1 90 ? 17.207 -1.308 -2.096 1.00 60.78 90 ARG A O 1
ATOM 686 N N . GLN A 1 91 ? 18.728 -2.818 -1.420 1.00 54.12 91 GLN A N 1
ATOM 687 C CA . GLN A 1 91 ? 18.043 -3.245 -0.194 1.00 54.12 91 GLN A CA 1
ATOM 688 C C . GLN A 1 91 ? 19.036 -3.295 0.953 1.00 54.12 91 GLN A C 1
ATOM 690 O O . GLN A 1 91 ? 20.174 -3.746 0.700 1.00 54.12 91 GLN A O 1
#

Secondary structure (DSSP, 8-state):
---PPPTT-EEE---PPPEEETTEEEEEEEEEE-SSEEEEEEEEEE-SSS-EE--HHHHS-TT-SEEEES--EE-TT-EEEEEEEEETT--

Radius of gyration: 13.67 Å; Cα contacts (8 Å, |Δi|>4): 193; chains: 1; bounding box: 32×22×39 Å